Protein AF-A0A1V9F8E9-F1 (afdb_monomer)

Mean predicted aligned error: 12.41 Å

pLDDT: mean 76.44, std 20.56, range [31.88, 98.12]

Nearest PDB structures (foldseek):
  7ktr-assembly1_F  TM=6.288E-01  e=1.242E+00  Homo sapiens
  7kts-assembly1_F  TM=6.288E-01  e=1.242E+00  Homo sapiens
  4ne1-assembly1_K  TM=4.767E-01  e=8.519E+00  Homo sapiens

Sequence (67 aa):
MNQLHENSRNFSIKKVSIDRAMKVLGQNGIHVNREIAEIILDFLYVIAKTYKTQKRYASDSEHEPNK

Solvent-accessible surface area (backbone atoms only — not comparable to full-atom values): 4317 Å² total; per-residue (Å²): 134,87,79,78,83,76,84,68,76,84,65,81,76,65,92,64,55,56,70,56,49,36,52,56,35,40,76,71,74,44,80,65,56,72,70,57,32,44,55,52,52,50,53,50,51,53,52,54,50,54,54,53,53,52,55,53,56,61,66,67,65,76,74,74,80,87,128

Foldseek 3Di:
DDDDDPPPCPVPDPVADLVRQQVVCVVVVRHDDSVVSVVVSVVVVVVVVVVVVVVVVVVVPPDDDDD

Radius of gyration: 18.2 Å; Cα contacts (8 Å, |Δi|>4): 20; chains: 1; bounding box: 43×52×39 Å

Secondary structure (DSSP, 8-state):
-------GGGGTT-SS-HHHHHHHHHHTT----HHHHHHHHHHHHHHHHHHHHHHHHHHHTS-----

Organism: NCBI:txid354355

Structure (mmCIF, N/CA/C/O backbone):
data_AF-A0A1V9F8E9-F1
#
_entry.id   AF-A0A1V9F8E9-F1
#
loop_
_atom_site.group_PDB
_atom_site.id
_atom_site.type_symbol
_atom_site.label_atom_id
_atom_site.label_alt_id
_atom_site.label_comp_id
_atom_site.label_asym_id
_atom_site.label_entity_id
_atom_site.label_seq_id
_atom_site.pdbx_PDB_ins_code
_atom_site.Cartn_x
_atom_site.Cartn_y
_atom_site.Cartn_z
_atom_site.occupancy
_atom_site.B_iso_or_equiv
_atom_site.auth_seq_id
_atom_site.auth_comp_id
_atom_site.auth_asym_id
_atom_site.auth_atom_id
_atom_site.pdbx_PDB_model_num
ATOM 1 N N . MET A 1 1 ? 3.589 32.995 -3.165 1.00 31.88 1 MET A N 1
ATOM 2 C CA . MET A 1 1 ? 2.928 31.678 -3.041 1.00 31.88 1 MET A CA 1
ATOM 3 C C . MET A 1 1 ? 3.727 30.694 -3.879 1.00 31.88 1 MET A C 1
ATOM 5 O O . MET A 1 1 ? 3.554 30.666 -5.090 1.00 31.88 1 MET A O 1
ATOM 9 N N . ASN A 1 2 ? 4.676 29.987 -3.267 1.00 36.91 2 ASN A N 1
ATOM 10 C CA . ASN A 1 2 ? 5.577 29.087 -3.987 1.00 36.91 2 ASN A CA 1
ATOM 11 C C . ASN A 1 2 ? 4.847 27.769 -4.259 1.00 36.91 2 ASN A C 1
ATOM 13 O O . ASN A 1 2 ? 4.581 27.009 -3.332 1.00 36.91 2 ASN A O 1
ATOM 17 N N . GLN A 1 3 ? 4.489 27.529 -5.521 1.00 50.38 3 GLN A N 1
ATOM 18 C CA . GLN A 1 3 ? 3.976 26.238 -5.971 1.00 50.38 3 GLN A CA 1
ATOM 19 C C . GLN A 1 3 ? 5.138 25.241 -6.009 1.00 50.38 3 GLN A C 1
ATOM 21 O O . GLN A 1 3 ? 6.058 25.377 -6.814 1.00 50.38 3 GLN A O 1
ATOM 26 N N . LEU A 1 4 ? 5.102 24.252 -5.116 1.00 48.09 4 LEU A N 1
ATOM 27 C CA . LEU A 1 4 ? 5.946 23.067 -5.199 1.00 48.09 4 LEU A CA 1
ATOM 28 C C . LEU A 1 4 ? 5.457 22.221 -6.377 1.00 48.09 4 LEU A C 1
ATOM 30 O O . LEU A 1 4 ? 4.310 21.779 -6.419 1.00 48.09 4 LEU A O 1
ATOM 34 N N . HIS A 1 5 ? 6.330 22.058 -7.365 1.00 49.09 5 HIS A N 1
ATOM 35 C CA . HIS A 1 5 ? 6.087 21.273 -8.565 1.00 49.09 5 HIS A CA 1
ATOM 36 C C . HIS A 1 5 ? 6.126 19.780 -8.194 1.00 49.09 5 HIS A C 1
ATOM 38 O O . HIS A 1 5 ? 7.186 19.159 -8.121 1.00 49.09 5 HIS A O 1
ATOM 44 N N . GLU A 1 6 ? 4.956 19.224 -7.888 1.00 47.75 6 GLU A N 1
ATOM 45 C CA . GLU A 1 6 ? 4.727 17.803 -7.616 1.00 47.75 6 GLU A CA 1
ATOM 46 C C . GLU A 1 6 ? 5.012 16.970 -8.880 1.00 47.75 6 GLU A C 1
ATOM 48 O O . GLU A 1 6 ? 4.188 16.841 -9.786 1.00 47.75 6 GLU A O 1
ATOM 53 N N . ASN A 1 7 ? 6.202 16.373 -8.941 1.00 53.19 7 ASN A N 1
ATOM 54 C CA . ASN A 1 7 ? 6.625 15.419 -9.972 1.00 53.19 7 ASN A CA 1
ATOM 55 C C . ASN A 1 7 ? 5.911 14.043 -9.863 1.00 53.19 7 ASN A C 1
ATOM 57 O O . ASN A 1 7 ? 6.499 13.010 -10.185 1.00 53.19 7 ASN A O 1
ATOM 61 N N . SER A 1 8 ? 4.648 13.975 -9.428 1.00 49.03 8 SER A N 1
ATOM 62 C CA . SER A 1 8 ? 3.958 12.705 -9.119 1.00 49.03 8 SER A CA 1
ATOM 63 C C . SER A 1 8 ? 3.285 12.013 -10.319 1.00 49.03 8 SER A C 1
ATOM 65 O O . SER A 1 8 ? 2.754 10.908 -10.197 1.00 49.03 8 SER A O 1
ATOM 67 N N . ARG A 1 9 ? 3.346 12.590 -11.527 1.00 47.38 9 ARG A N 1
ATOM 68 C CA . ARG A 1 9 ? 2.573 12.113 -12.697 1.00 47.38 9 ARG A CA 1
ATOM 69 C C . ARG A 1 9 ? 2.994 10.777 -13.324 1.00 47.38 9 ARG A C 1
ATOM 71 O O . ARG A 1 9 ? 2.278 10.287 -14.195 1.00 47.38 9 ARG A O 1
ATOM 78 N N . ASN A 1 10 ? 4.085 10.141 -12.900 1.00 46.31 10 ASN A N 1
ATOM 79 C CA . ASN A 1 10 ? 4.574 8.924 -13.568 1.00 46.31 10 ASN A CA 1
ATOM 80 C C . ASN A 1 10 ? 4.077 7.592 -12.970 1.00 46.31 10 ASN A C 1
ATOM 82 O O . ASN A 1 10 ? 4.444 6.532 -13.476 1.00 46.31 10 ASN A O 1
ATOM 86 N N . PHE A 1 11 ? 3.185 7.605 -11.973 1.00 53.78 11 PHE A N 1
ATOM 87 C CA . PHE A 1 11 ? 2.518 6.388 -11.463 1.00 53.78 11 PHE A CA 1
ATOM 88 C C . PHE A 1 11 ? 1.183 6.075 -12.173 1.00 53.78 11 PHE A C 1
ATOM 90 O O . PHE A 1 11 ? 0.356 5.321 -11.666 1.00 53.78 11 PHE A O 1
ATOM 97 N N . SER A 1 12 ? 0.973 6.640 -13.366 1.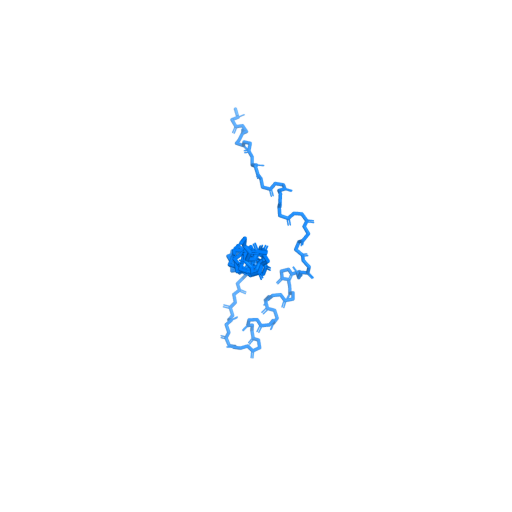00 52.88 12 SER A N 1
ATOM 98 C CA . SER A 1 12 ? -0.326 6.801 -14.044 1.00 52.88 12 SER A CA 1
ATOM 99 C C . SER A 1 12 ? -1.072 5.516 -14.465 1.00 52.88 12 SER A C 1
ATOM 101 O O . SER A 1 12 ? -2.159 5.595 -15.025 1.00 52.88 12 SER A O 1
ATOM 103 N N . ILE A 1 13 ? -0.574 4.308 -14.174 1.00 60.38 13 ILE A N 1
ATOM 104 C CA . ILE A 1 13 ? -1.379 3.084 -14.363 1.00 60.38 13 ILE A CA 1
ATOM 105 C C . ILE A 1 13 ? -1.215 2.142 -13.166 1.00 60.38 13 ILE A C 1
ATOM 107 O O . ILE A 1 13 ? -0.751 1.003 -13.286 1.00 60.38 13 ILE A O 1
ATOM 111 N N . LYS A 1 14 ? -1.620 2.605 -11.977 1.00 66.25 14 LYS A N 1
ATOM 112 C CA . LYS A 1 14 ? -1.951 1.685 -10.882 1.00 66.25 14 LYS A CA 1
ATOM 113 C C . LYS A 1 14 ? -3.153 0.845 -11.340 1.00 66.25 14 LYS A C 1
ATOM 115 O O . LYS A 1 14 ? -4.262 1.344 -11.480 1.00 66.25 14 LYS A O 1
ATOM 120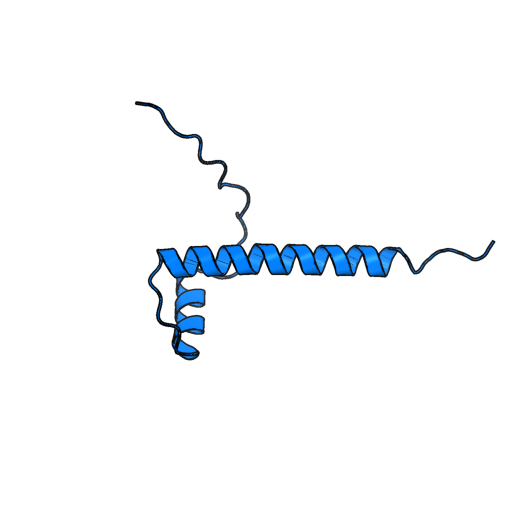 N N . LYS A 1 15 ? -2.931 -0.446 -11.604 1.00 82.50 15 LYS A N 1
ATOM 121 C CA . LYS A 1 15 ? -3.983 -1.426 -11.952 1.00 82.50 15 LYS A CA 1
ATOM 122 C C . LYS A 1 15 ? -4.944 -1.730 -10.791 1.00 82.50 15 LYS A C 1
ATOM 124 O O . LYS A 1 15 ? -5.929 -2.432 -10.992 1.00 82.50 15 LYS A O 1
ATOM 129 N N . VAL A 1 16 ? -4.632 -1.261 -9.583 1.00 89.38 16 VAL A N 1
ATOM 130 C CA . VAL A 1 16 ? -5.412 -1.474 -8.361 1.00 89.38 16 VAL A CA 1
ATOM 131 C C . VAL A 1 16 ? -5.811 -0.112 -7.799 1.00 89.38 16 VAL A C 1
ATOM 133 O O . VAL A 1 16 ? -4.960 0.761 -7.647 1.00 89.38 16 VAL A O 1
ATOM 136 N N . SER A 1 17 ? -7.098 0.072 -7.495 1.00 93.19 17 SER A N 1
ATOM 137 C CA . SER A 1 17 ? -7.591 1.280 -6.826 1.00 93.19 17 SER A CA 1
ATOM 138 C C . SER A 1 17 ? -7.251 1.271 -5.333 1.00 93.19 17 SER A C 1
ATOM 140 O O . SER A 1 17 ? -7.132 0.206 -4.721 1.00 93.19 17 SER A O 1
ATOM 142 N N . ILE A 1 18 ? -7.156 2.455 -4.721 1.00 94.25 18 ILE A N 1
ATOM 143 C CA . ILE A 1 18 ? -6.883 2.588 -3.280 1.00 94.25 18 ILE A CA 1
ATOM 144 C C . ILE A 1 18 ? -7.967 1.882 -2.452 1.00 94.25 18 ILE A C 1
ATOM 146 O O . ILE A 1 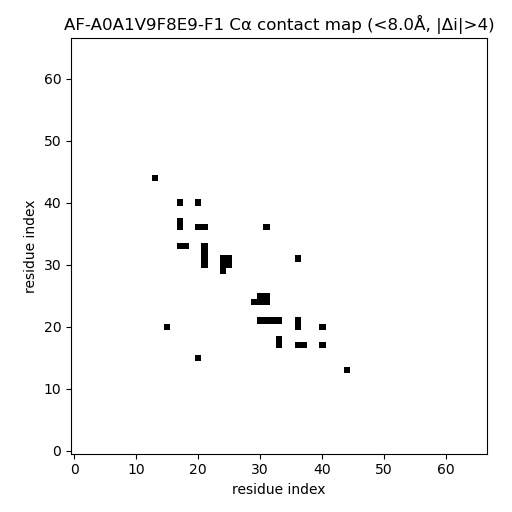18 ? -7.647 1.144 -1.527 1.00 94.25 18 ILE A O 1
ATOM 150 N N . ASP A 1 19 ? -9.240 2.000 -2.839 1.00 95.56 19 ASP A N 1
ATOM 151 C CA . ASP A 1 19 ? -10.347 1.341 -2.131 1.00 95.56 19 ASP A CA 1
ATOM 152 C C . ASP A 1 19 ? -10.225 -0.189 -2.185 1.00 95.56 19 ASP A C 1
ATOM 154 O O . ASP A 1 19 ? -10.519 -0.894 -1.215 1.00 95.56 19 ASP A O 1
ATOM 158 N N . ARG A 1 20 ? -9.739 -0.730 -3.313 1.00 95.81 20 ARG A N 1
ATOM 159 C CA . ARG A 1 20 ? -9.468 -2.164 -3.430 1.00 95.81 20 ARG A CA 1
ATOM 160 C C . ARG A 1 20 ? -8.288 -2.577 -2.557 1.00 95.81 20 ARG A C 1
ATOM 162 O O . ARG A 1 20 ? -8.365 -3.639 -1.941 1.00 95.81 20 ARG A O 1
ATOM 169 N N . ALA A 1 21 ? -7.235 -1.764 -2.489 1.00 95.69 21 ALA A N 1
ATOM 170 C CA . ALA A 1 21 ? -6.096 -2.009 -1.610 1.00 95.69 21 ALA A CA 1
ATOM 171 C C . ALA A 1 21 ? -6.528 -2.015 -0.135 1.00 95.69 21 ALA A C 1
ATOM 173 O O . ALA A 1 21 ? -6.261 -2.987 0.566 1.00 95.69 21 ALA A O 1
ATOM 174 N N . MET A 1 22 ? -7.295 -1.012 0.302 1.00 97.62 22 MET A N 1
ATOM 175 C CA . MET A 1 22 ? -7.867 -0.946 1.652 1.00 97.62 22 MET A CA 1
ATOM 176 C C . MET A 1 22 ? -8.713 -2.180 1.977 1.00 97.62 22 MET A C 1
ATOM 178 O O . MET A 1 22 ? -8.563 -2.762 3.049 1.00 97.62 22 MET A O 1
ATOM 182 N N . LYS A 1 23 ? -9.566 -2.625 1.044 1.00 97.88 23 LYS A N 1
ATOM 183 C CA . LYS A 1 23 ? -10.385 -3.831 1.233 1.00 97.88 23 LYS A CA 1
ATOM 184 C C . LYS A 1 23 ? -9.529 -5.081 1.438 1.00 97.88 23 LYS A C 1
ATOM 186 O O . LYS A 1 23 ? -9.820 -5.867 2.333 1.00 97.88 23 LYS A O 1
ATOM 191 N N . VAL A 1 24 ? -8.497 -5.274 0.617 1.00 97.50 24 VAL A N 1
ATOM 192 C CA . VAL A 1 24 ? -7.599 -6.435 0.732 1.00 97.50 24 VAL A CA 1
ATOM 193 C C . VAL A 1 24 ? -6.799 -6.379 2.032 1.00 97.50 24 VAL A C 1
ATOM 195 O O . VAL A 1 24 ? -6.698 -7.391 2.720 1.00 97.50 24 VAL A O 1
ATOM 198 N N . LEU A 1 25 ? -6.274 -5.212 2.407 1.00 96.94 25 LEU A N 1
ATOM 199 C CA . LEU A 1 25 ? -5.564 -5.027 3.675 1.00 96.94 25 LEU A CA 1
ATOM 200 C C . LEU A 1 25 ? -6.481 -5.342 4.868 1.00 96.94 25 LEU A C 1
ATOM 202 O O . LEU A 1 25 ? -6.112 -6.144 5.725 1.00 96.94 25 LEU A O 1
ATOM 206 N N . GLY A 1 26 ? -7.715 -4.831 4.861 1.00 98.12 26 GLY A N 1
ATOM 207 C CA . GLY A 1 26 ? -8.705 -5.096 5.908 1.00 98.12 26 GLY A CA 1
ATOM 208 C C . GLY A 1 26 ? -9.100 -6.572 6.015 1.00 98.12 26 GLY A C 1
ATOM 209 O O . GLY A 1 26 ? -9.205 -7.097 7.120 1.00 98.12 26 GLY A O 1
ATOM 210 N N . GLN A 1 27 ? -9.225 -7.283 4.887 1.00 98.06 27 GLN A N 1
ATOM 211 C CA . GLN A 1 27 ? -9.444 -8.740 4.874 1.00 98.06 27 GLN A CA 1
ATOM 212 C C . GLN A 1 27 ? -8.315 -9.527 5.559 1.00 98.06 27 GLN A C 1
ATOM 214 O O . GLN A 1 27 ? -8.543 -10.646 6.004 1.00 98.06 27 GLN A O 1
ATOM 219 N N . ASN A 1 28 ? -7.121 -8.940 5.666 1.00 97.19 28 ASN A N 1
ATOM 220 C CA . ASN A 1 28 ? -5.962 -9.513 6.349 1.00 97.19 28 ASN A CA 1
ATOM 221 C C . ASN A 1 28 ? -5.732 -8.895 7.743 1.00 97.19 28 ASN A C 1
ATOM 223 O O . ASN A 1 28 ? -4.650 -9.029 8.307 1.00 97.19 28 ASN A O 1
ATOM 227 N N . GLY A 1 29 ? -6.723 -8.190 8.301 1.00 97.94 29 GLY A N 1
ATOM 228 C CA . GLY A 1 29 ? -6.635 -7.558 9.621 1.00 97.94 29 GLY A CA 1
ATOM 229 C C . GLY A 1 29 ? -5.870 -6.229 9.652 1.00 97.94 29 GLY A C 1
ATOM 230 O O . GLY A 1 29 ? -5.748 -5.624 10.717 1.00 97.94 29 GLY A O 1
ATOM 231 N N . ILE A 1 30 ? -5.397 -5.735 8.505 1.00 97.69 30 ILE A N 1
ATOM 232 C CA . ILE A 1 30 ? -4.645 -4.481 8.386 1.00 97.69 30 ILE A CA 1
ATOM 233 C C . ILE A 1 30 ? -5.622 -3.354 8.037 1.00 97.69 30 ILE A C 1
ATOM 235 O O . ILE A 1 30 ? -5.947 -3.109 6.876 1.00 97.69 30 ILE A O 1
ATOM 239 N N . HIS A 1 31 ? -6.110 -2.660 9.060 1.00 97.19 31 HIS A N 1
ATOM 240 C CA . HIS A 1 31 ? -7.019 -1.530 8.888 1.00 97.19 31 HIS A CA 1
ATOM 241 C C . HIS A 1 31 ? -6.219 -0.240 8.717 1.00 97.19 31 HIS A C 1
ATOM 243 O O . HIS A 1 31 ? -5.464 0.156 9.602 1.00 97.19 31 HIS A O 1
ATOM 249 N N . VAL A 1 32 ? -6.384 0.417 7.572 1.00 97.06 32 VAL A N 1
ATOM 250 C CA . VAL A 1 32 ? -5.657 1.638 7.210 1.00 97.06 32 VAL A CA 1
ATOM 251 C C . VAL A 1 32 ? -6.618 2.678 6.656 1.00 97.06 32 VAL A C 1
ATOM 253 O O . VAL A 1 32 ? -7.681 2.341 6.134 1.00 97.06 32 VAL A O 1
ATOM 256 N N . ASN A 1 33 ? -6.243 3.950 6.756 1.00 97.75 33 ASN A N 1
ATOM 257 C CA . ASN A 1 33 ? -6.943 5.026 6.064 1.00 97.75 33 ASN A CA 1
ATOM 258 C C . ASN A 1 33 ? -6.473 5.123 4.594 1.00 97.75 33 ASN A C 1
ATOM 260 O O . ASN A 1 33 ? -5.581 4.393 4.157 1.00 97.75 33 ASN A O 1
ATOM 264 N N . ARG A 1 34 ? -7.082 6.037 3.829 1.00 96.44 34 ARG A N 1
ATOM 265 C CA . ARG A 1 34 ? -6.776 6.240 2.404 1.00 96.44 34 ARG A CA 1
ATOM 266 C C . ARG A 1 34 ? -5.309 6.607 2.155 1.00 96.44 34 ARG A C 1
ATOM 268 O O . ARG A 1 34 ? -4.705 6.051 1.247 1.00 96.44 34 ARG A O 1
ATOM 275 N N . GLU A 1 35 ? -4.762 7.513 2.959 1.00 96.94 35 GLU A N 1
ATOM 276 C CA . GLU A 1 35 ? -3.390 8.018 2.826 1.00 96.94 35 GLU A CA 1
ATOM 277 C C . GLU A 1 35 ? -2.360 6.899 3.033 1.00 96.9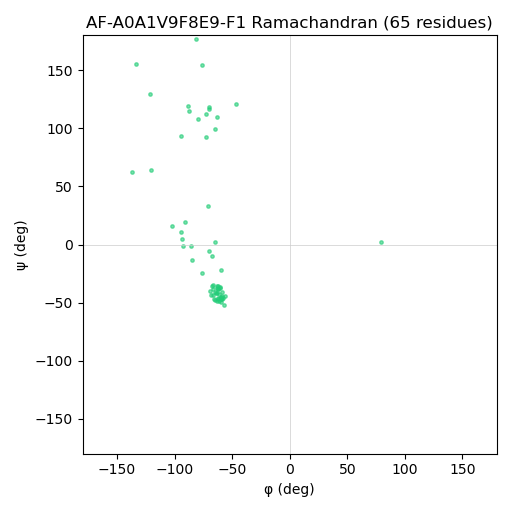4 35 GLU A C 1
ATOM 279 O O . GLU A 1 35 ? -1.496 6.664 2.191 1.00 96.94 35 GLU A O 1
ATOM 284 N N . ILE A 1 36 ? -2.511 6.117 4.102 1.00 97.19 36 ILE A N 1
ATOM 285 C CA . ILE A 1 36 ? -1.625 4.985 4.387 1.00 97.19 36 ILE A CA 1
ATOM 286 C C . ILE A 1 36 ? -1.776 3.884 3.329 1.00 97.19 36 ILE A C 1
ATOM 288 O O . ILE A 1 36 ? -0.783 3.289 2.909 1.00 97.19 36 ILE A O 1
ATOM 292 N N . ALA A 1 37 ? -2.997 3.621 2.856 1.00 96.69 37 ALA A N 1
ATOM 293 C CA . ALA A 1 37 ? -3.224 2.654 1.784 1.00 96.69 37 ALA A CA 1
ATOM 294 C C . ALA A 1 37 ? -2.542 3.059 0.469 1.00 96.69 37 ALA A C 1
ATOM 296 O O . ALA A 1 37 ? -2.044 2.190 -0.248 1.00 96.69 37 ALA A O 1
ATOM 297 N N . GLU A 1 38 ? -2.499 4.355 0.159 1.00 95.06 38 GLU A N 1
ATOM 298 C CA . GLU A 1 38 ? -1.785 4.878 -1.003 1.00 95.06 38 GLU A CA 1
ATOM 299 C C . GLU A 1 38 ? -0.273 4.661 -0.886 1.00 95.06 38 GLU A C 1
ATOM 301 O O . GLU A 1 38 ? 0.317 4.080 -1.798 1.00 95.06 38 GLU A O 1
ATOM 306 N N . ILE A 1 39 ? 0.321 5.003 0.262 1.00 96.00 39 ILE A N 1
ATOM 307 C CA . ILE A 1 39 ? 1.755 4.801 0.534 1.00 96.00 39 ILE A CA 1
ATOM 308 C C . ILE A 1 39 ? 2.138 3.321 0.413 1.00 96.00 39 ILE A C 1
ATOM 310 O O . ILE A 1 39 ? 3.123 2.977 -0.246 1.00 96.00 39 ILE A O 1
ATOM 314 N N . ILE A 1 40 ? 1.348 2.427 1.019 1.00 95.75 40 ILE A N 1
ATOM 315 C CA . ILE A 1 40 ? 1.574 0.977 0.933 1.00 95.75 40 ILE A CA 1
ATOM 316 C C . ILE A 1 40 ? 1.513 0.521 -0.524 1.00 95.75 40 ILE A C 1
ATOM 318 O O . ILE A 1 40 ? 2.378 -0.227 -0.985 1.00 95.75 40 ILE A O 1
ATOM 322 N N . LEU A 1 41 ? 0.494 0.964 -1.261 1.00 93.62 41 LEU A N 1
ATOM 323 C CA . LEU A 1 41 ? 0.310 0.574 -2.651 1.00 93.62 41 LEU A CA 1
ATOM 324 C C . LEU A 1 41 ? 1.474 1.054 -3.529 1.00 93.62 41 LEU A C 1
ATOM 326 O O . LEU A 1 41 ? 1.966 0.281 -4.352 1.00 93.62 41 LEU A O 1
ATOM 330 N N . ASP A 1 42 ? 1.953 2.282 -3.331 1.00 92.25 42 ASP A N 1
ATOM 331 C CA . ASP A 1 42 ? 3.117 2.824 -4.039 1.00 92.25 42 ASP A CA 1
ATOM 332 C C . ASP A 1 42 ? 4.392 2.042 -3.754 1.00 92.25 42 ASP A C 1
ATOM 334 O O . ASP A 1 42 ?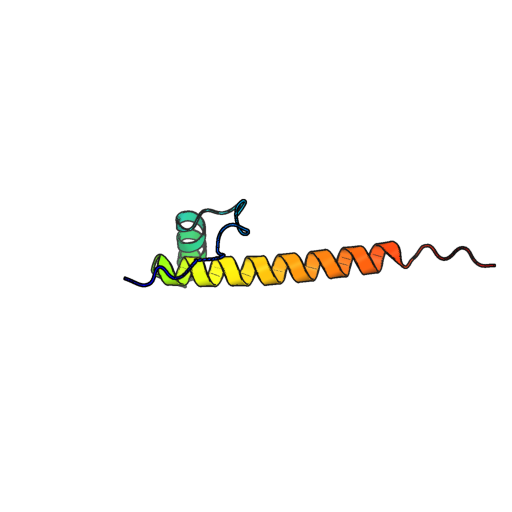 5.105 1.650 -4.684 1.00 92.25 42 ASP A O 1
ATOM 338 N N . PHE A 1 43 ? 4.642 1.732 -2.484 1.00 93.81 43 PHE A N 1
ATOM 339 C CA . PHE A 1 43 ? 5.783 0.918 -2.088 1.00 93.81 43 PHE A CA 1
ATOM 340 C C . PHE A 1 43 ? 5.763 -0.464 -2.758 1.00 93.81 43 PHE A C 1
ATOM 342 O O . PHE A 1 43 ? 6.761 -0.903 -3.338 1.00 93.81 43 PHE A O 1
ATOM 349 N N . LEU A 1 44 ? 4.603 -1.128 -2.765 1.00 92.06 44 LEU A N 1
ATOM 350 C CA . LEU A 1 44 ? 4.434 -2.422 -3.428 1.00 92.06 44 LEU A CA 1
ATOM 351 C C . LEU A 1 44 ? 4.645 -2.330 -4.946 1.00 92.06 44 LEU A C 1
ATOM 353 O O . LEU A 1 44 ? 5.236 -3.238 -5.537 1.00 92.06 44 LEU A O 1
ATOM 357 N N . TYR A 1 45 ? 4.214 -1.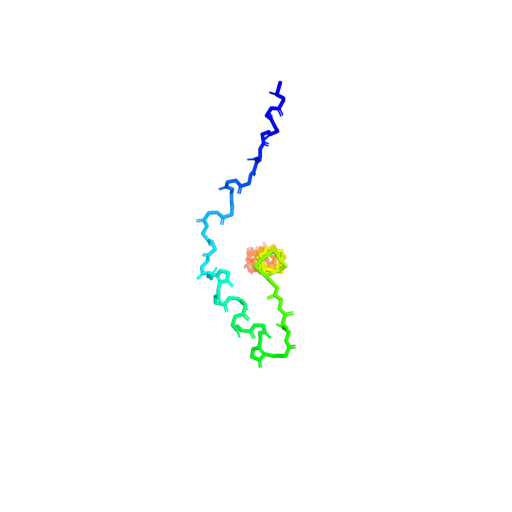241 -5.589 1.00 90.31 45 TYR A N 1
ATOM 358 C CA . TYR A 1 45 ? 4.477 -1.017 -7.013 1.00 90.31 45 TYR A CA 1
ATOM 359 C C . TYR A 1 45 ? 5.965 -0.844 -7.313 1.00 90.31 45 TYR A C 1
ATOM 361 O O . TYR A 1 45 ? 6.447 -1.409 -8.302 1.00 90.31 45 TYR A O 1
ATOM 369 N N . VAL A 1 46 ? 6.698 -0.112 -6.470 1.00 90.06 46 VAL A N 1
ATOM 370 C CA . VAL A 1 46 ? 8.155 0.038 -6.592 1.00 90.06 46 VAL A CA 1
ATOM 371 C C . VAL A 1 46 ? 8.833 -1.326 -6.494 1.00 90.06 46 VAL A C 1
ATOM 373 O O . VAL A 1 46 ? 9.590 -1.693 -7.394 1.00 90.06 46 VAL A O 1
ATOM 376 N N . ILE A 1 47 ? 8.493 -2.118 -5.476 1.00 90.38 47 ILE A N 1
ATOM 377 C CA . ILE A 1 47 ? 9.020 -3.477 -5.302 1.00 90.38 47 ILE A CA 1
ATOM 378 C C . ILE A 1 47 ? 8.729 -4.340 -6.535 1.00 90.38 47 ILE A C 1
ATOM 380 O O . ILE A 1 47 ? 9.640 -4.928 -7.124 1.00 90.38 47 ILE A O 1
ATOM 384 N N . ALA A 1 48 ? 7.469 -4.391 -6.968 1.00 87.75 48 ALA A N 1
ATOM 385 C CA . ALA A 1 48 ? 7.055 -5.213 -8.099 1.00 87.75 48 ALA A CA 1
ATOM 386 C C . ALA A 1 48 ? 7.765 -4.813 -9.401 1.00 87.75 48 ALA A C 1
ATOM 388 O O . ALA A 1 48 ? 8.099 -5.678 -10.216 1.00 87.75 48 ALA A O 1
ATOM 389 N N . LYS A 1 49 ? 8.007 -3.514 -9.610 1.00 84.62 49 LYS A N 1
ATOM 390 C CA . LYS A 1 49 ? 8.770 -3.015 -10.758 1.00 84.62 49 LYS A CA 1
ATOM 391 C C . LYS A 1 49 ? 10.224 -3.476 -10.683 1.00 84.62 49 LYS A C 1
ATOM 393 O O . LYS A 1 49 ? 10.726 -4.000 -11.673 1.00 84.62 49 LYS A O 1
ATOM 398 N N . THR A 1 50 ? 10.866 -3.349 -9.525 1.00 85.75 50 THR A N 1
ATOM 399 C CA . THR A 1 50 ? 12.259 -3.775 -9.321 1.00 85.75 50 THR A CA 1
ATOM 400 C C . THR A 1 50 ? 12.443 -5.274 -9.577 1.00 85.75 50 THR A C 1
ATOM 402 O O . THR A 1 50 ? 13.339 -5.655 -10.330 1.00 85.75 50 THR A O 1
ATOM 405 N N . TYR A 1 51 ? 11.551 -6.126 -9.061 1.00 79.50 51 TYR A N 1
ATOM 406 C CA . TYR A 1 51 ? 11.611 -7.575 -9.307 1.00 79.50 51 TYR A CA 1
ATOM 407 C C . TYR A 1 51 ? 11.398 -7.952 -10.780 1.00 79.50 51 TYR A C 1
ATOM 409 O O . TYR A 1 51 ? 12.101 -8.812 -11.311 1.00 79.50 51 TYR A O 1
ATOM 417 N N . LYS A 1 52 ? 10.451 -7.306 -11.477 1.00 74.69 52 LYS A N 1
ATOM 418 C CA . LYS A 1 52 ? 10.237 -7.550 -12.917 1.00 74.69 52 LYS A CA 1
ATOM 419 C C . LYS A 1 52 ? 11.460 -7.18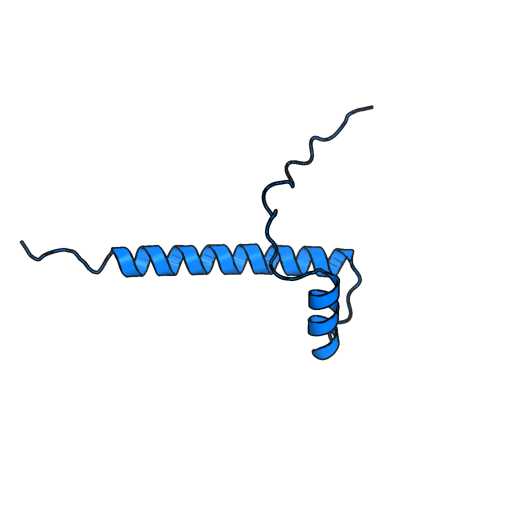6 -13.750 1.00 74.69 52 LYS A C 1
ATOM 421 O O . LYS A 1 52 ? 11.776 -7.896 -14.701 1.00 74.69 52 LYS A O 1
ATOM 426 N N . THR A 1 53 ? 12.134 -6.101 -13.387 1.00 71.69 53 THR A N 1
ATOM 427 C CA . THR A 1 53 ? 13.362 -5.660 -14.046 1.00 71.69 53 THR A CA 1
ATOM 428 C C . THR A 1 53 ? 14.468 -6.705 -13.896 1.00 71.69 53 THR A C 1
ATOM 430 O O . THR A 1 53 ? 15.054 -7.100 -14.897 1.00 71.69 53 THR A O 1
ATOM 433 N N . GLN A 1 54 ? 14.690 -7.237 -12.689 1.00 68.19 54 GLN A N 1
ATOM 434 C CA . GLN A 1 54 ? 15.699 -8.283 -12.459 1.00 68.19 54 GLN A CA 1
ATOM 435 C C . GLN A 1 54 ? 15.415 -9.569 -13.244 1.00 68.19 54 GLN A C 1
ATOM 437 O O . GLN A 1 54 ? 16.324 -10.126 -13.852 1.00 68.19 54 GLN A O 1
ATOM 442 N N . LYS A 1 55 ? 14.150 -10.011 -13.296 1.00 65.44 55 LYS A N 1
ATOM 443 C CA . LYS A 1 55 ? 13.773 -11.200 -14.074 1.00 65.44 55 LYS A CA 1
ATOM 444 C C . LYS A 1 55 ? 14.085 -11.041 -15.565 1.00 65.44 55 LYS A C 1
ATOM 446 O O . LYS A 1 55 ? 14.502 -12.006 -16.190 1.00 65.44 55 LYS A O 1
ATOM 451 N N . ARG A 1 56 ? 13.890 -9.840 -16.119 1.00 60.91 56 ARG A N 1
ATOM 452 C CA . ARG A 1 56 ? 14.159 -9.553 -17.533 1.00 60.91 56 ARG A CA 1
ATOM 453 C C . ARG A 1 56 ? 15.655 -9.599 -17.850 1.00 60.91 56 ARG A C 1
ATOM 455 O O . ARG A 1 56 ? 16.042 -10.218 -18.829 1.00 60.91 56 ARG A O 1
ATOM 462 N N . TYR A 1 57 ? 16.489 -9.021 -16.985 1.00 59.34 57 TYR A N 1
ATOM 463 C CA . TYR A 1 57 ? 17.942 -9.090 -17.156 1.00 5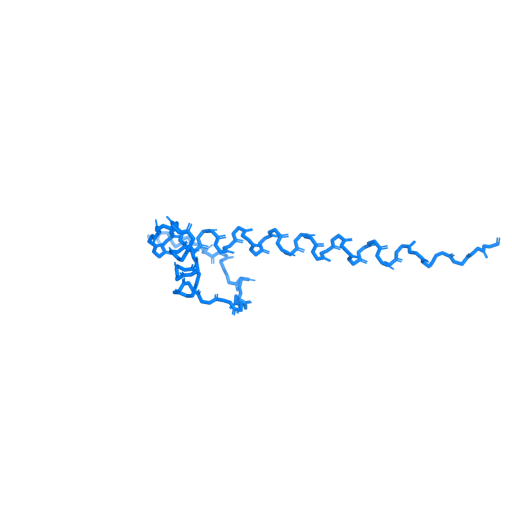9.34 57 TYR A CA 1
ATOM 464 C C . TYR A 1 57 ? 18.491 -10.512 -16.998 1.00 59.34 57 TYR A C 1
ATOM 466 O O . TYR A 1 57 ? 19.400 -10.869 -17.731 1.00 59.34 57 TYR A O 1
ATOM 474 N N . ALA A 1 58 ? 17.918 -11.332 -16.109 1.00 59.16 58 ALA A N 1
ATOM 475 C CA . ALA A 1 58 ? 18.324 -12.731 -15.956 1.00 59.16 58 ALA A CA 1
ATOM 476 C C . ALA A 1 58 ? 17.966 -13.600 -17.179 1.00 59.16 58 ALA A C 1
ATOM 478 O O . ALA A 1 58 ? 18.738 -14.479 -17.547 1.00 59.16 58 ALA A O 1
ATOM 479 N N . SER A 1 59 ? 16.824 -13.348 -17.831 1.00 58.28 59 SER A N 1
ATOM 480 C CA . SER A 1 59 ? 16.416 -14.083 -19.039 1.00 58.28 59 SER A CA 1
ATOM 481 C C . SER A 1 59 ? 17.170 -13.670 -20.307 1.00 58.28 59 SER A C 1
ATOM 483 O O . SER A 1 59 ? 17.276 -14.470 -21.230 1.00 58.28 59 SER A O 1
ATOM 485 N N . ASP A 1 60 ? 17.702 -12.446 -20.357 1.00 58.06 60 ASP A N 1
ATOM 486 C CA . ASP A 1 60 ? 18.435 -11.935 -21.524 1.00 58.06 60 ASP A CA 1
ATOM 487 C C . ASP A 1 60 ? 19.926 -12.352 -21.506 1.00 58.06 60 ASP A C 1
ATOM 489 O O . ASP A 1 60 ? 20.608 -12.257 -22.523 1.00 58.06 60 ASP A O 1
ATOM 493 N N . SER A 1 61 ? 20.435 -12.850 -20.371 1.00 58.19 61 SER A N 1
ATOM 494 C CA . SER A 1 61 ? 21.831 -13.285 -20.190 1.00 58.19 61 SER A CA 1
ATOM 495 C C . SER A 1 61 ? 22.099 -14.778 -20.453 1.00 58.19 61 SER A C 1
ATOM 497 O O . SER A 1 61 ? 23.246 -15.202 -20.375 1.00 58.19 61 SER A O 1
ATOM 499 N N . GLU A 1 62 ? 21.085 -15.585 -20.789 1.00 57.03 62 GLU A N 1
ATOM 500 C CA . GLU A 1 62 ? 21.238 -17.030 -21.075 1.00 57.03 62 GLU A CA 1
ATOM 501 C C . GLU A 1 62 ? 21.410 -17.362 -22.575 1.00 57.03 62 GLU A C 1
ATOM 503 O O . GLU A 1 62 ? 21.340 -18.522 -22.971 1.00 57.03 62 GLU A O 1
ATOM 508 N N . HIS A 1 63 ? 21.634 -16.368 -23.440 1.00 49.66 63 HIS A N 1
ATOM 509 C CA . HIS A 1 63 ? 21.988 -16.576 -24.853 1.00 49.66 63 HIS A CA 1
ATOM 510 C C . HIS A 1 63 ? 23.349 -15.943 -25.171 1.00 49.66 63 HIS A C 1
ATOM 512 O O . HIS A 1 63 ? 23.447 -15.028 -25.986 1.00 49.66 63 HIS A O 1
ATOM 518 N N . GLU A 1 64 ? 24.418 -16.441 -24.549 1.00 55.75 64 GLU A N 1
ATOM 519 C CA . GLU A 1 64 ? 25.743 -16.339 -25.164 1.00 55.75 64 GLU A CA 1
ATOM 520 C C . GLU A 1 64 ? 25.930 -17.560 -26.083 1.00 55.75 64 GLU A C 1
ATOM 522 O O . GLU A 1 64 ? 25.934 -18.694 -25.596 1.00 55.75 64 GLU A O 1
ATOM 527 N N . PRO A 1 65 ? 26.035 -17.392 -27.416 1.00 56.41 65 PRO A N 1
ATOM 528 C CA . PRO A 1 65 ? 26.430 -18.491 -28.277 1.00 56.41 65 PRO A CA 1
ATOM 529 C C . PRO A 1 65 ? 27.910 -18.776 -28.010 1.00 56.41 65 PRO A C 1
ATOM 531 O O . PRO A 1 65 ? 28.757 -17.907 -28.224 1.00 56.41 65 PRO A O 1
ATOM 534 N N . ASN A 1 66 ? 28.206 -19.988 -27.534 1.00 57.91 66 ASN A N 1
ATOM 535 C CA . ASN A 1 66 ? 29.571 -20.499 -27.418 1.00 57.91 66 ASN A CA 1
AT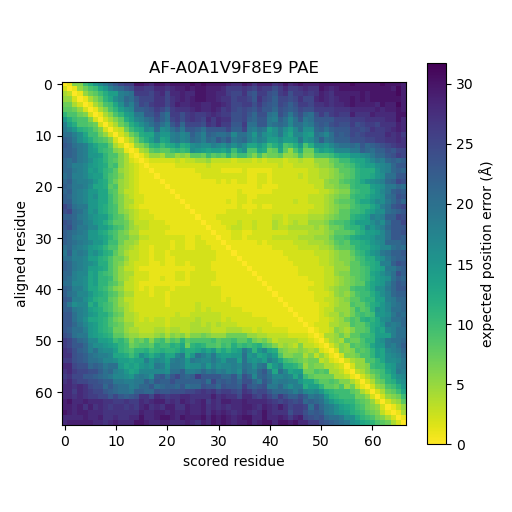OM 536 C C . ASN A 1 66 ? 30.340 -20.218 -28.721 1.00 57.91 66 ASN A C 1
ATOM 538 O O . ASN A 1 66 ? 29.911 -20.639 -29.798 1.00 57.91 66 ASN A O 1
ATOM 542 N N . LYS A 1 67 ? 31.442 -19.475 -28.593 1.00 46.00 67 LYS A N 1
ATOM 543 C CA . LYS A 1 67 ? 32.418 -19.216 -29.655 1.00 46.00 67 LYS A CA 1
ATOM 544 C C . LYS A 1 67 ? 33.365 -20.395 -29.828 1.00 46.00 67 LYS A C 1
ATOM 546 O O . LYS A 1 67 ? 33.732 -20.995 -28.794 1.00 46.00 67 LYS A O 1
#